Protein AF-A0A3C0WE25-F1 (afdb_monomer_lite)

Sequence (110 aa):
ERELCAYLRPTIVHCESPDNAIALKEYMFPFSTVVKCPQDQMLSKIGPTLVCSGITKDESIIQQLSDATHIDRLNIGAMPTTKLNWLQPHEGSIIDFLFRSRAYQVADQA

Radius of gyration: 19.52 Å; chains: 1; bounding box: 47×45×63 Å

Secondary 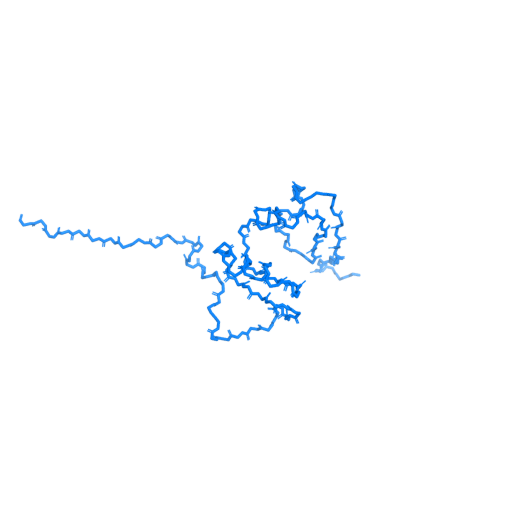structure (DSSP, 8-state):
--TT------EEEEES-TTSHHHHS--SSSEEEEE---HHHHHHHH-SEEEEEE----HHHHHHHHT-TTEEEEEESS--TT---TTSPPS--HHHHH------------

pLDDT: mean 86.95, std 10.92, range [52.06, 97.0]

Foldseek 3Di:
DDPPDDDDDQDEAEDAALPPPQNQDDDPDNYHYDYDDDLVCVLVSNFQAAEDEAADPDPVSVVVQVPNPSYQYYHYHDDPPPDDDPPRPHPDDVCVVPHDDDDDDDDPDD

Structure (mmCIF, N/CA/C/O backbone):
data_AF-A0A3C0WE25-F1
#
_entry.id   AF-A0A3C0WE25-F1
#
loop_
_atom_site.group_PDB
_atom_site.id
_atom_site.type_symbol
_atom_site.label_atom_id
_atom_site.label_alt_id
_atom_site.label_comp_id
_atom_site.label_asym_id
_atom_site.label_entity_id
_atom_site.label_seq_id
_atom_site.pdbx_PDB_ins_code
_atom_site.Cartn_x
_atom_site.Cartn_y
_atom_site.Cartn_z
_atom_site.occupancy
_atom_site.B_iso_or_equiv
_atom_site.auth_seq_id
_atom_site.auth_comp_id
_atom_site.auth_asym_id
_atom_site.auth_atom_id
_atom_site.pdbx_PDB_model_num
ATOM 1 N N . GLU A 1 1 ? 26.155 3.387 -21.097 1.00 75.12 1 GLU A N 1
ATOM 2 C CA . GLU A 1 1 ? 25.878 2.607 -19.870 1.00 75.12 1 GLU A CA 1
ATOM 3 C C . GLU A 1 1 ? 27.206 2.145 -19.279 1.00 75.12 1 GLU A C 1
ATOM 5 O O . GLU A 1 1 ? 28.160 2.019 -20.041 1.00 75.12 1 GLU A O 1
ATOM 10 N N . ARG A 1 2 ? 27.318 2.000 -17.952 1.00 87.31 2 ARG A N 1
ATOM 11 C CA . ARG A 1 2 ? 28.527 1.482 -17.282 1.00 87.31 2 ARG A CA 1
ATOM 12 C C . ARG A 1 2 ? 28.433 -0.036 -17.108 1.00 87.31 2 ARG A C 1
ATOM 14 O O . ARG A 1 2 ? 27.356 -0.541 -16.822 1.00 87.31 2 ARG A O 1
ATOM 21 N N . GLU A 1 3 ? 29.568 -0.722 -17.212 1.00 87.19 3 GLU A N 1
ATOM 22 C CA . GLU A 1 3 ? 29.682 -2.192 -17.255 1.00 87.19 3 GLU A CA 1
ATOM 23 C C . GLU A 1 3 ? 29.108 -2.926 -16.026 1.00 87.19 3 GLU A C 1
ATOM 25 O O . GLU A 1 3 ? 28.560 -4.012 -16.163 1.00 87.19 3 GLU A O 1
ATOM 30 N N . LEU A 1 4 ? 29.160 -2.317 -14.835 1.00 90.75 4 LEU A N 1
ATOM 31 C CA . LEU A 1 4 ? 28.669 -2.906 -13.576 1.00 90.75 4 LEU A CA 1
ATOM 32 C C . LEU A 1 4 ? 27.397 -2.228 -13.039 1.00 90.75 4 LEU A C 1
ATOM 34 O O . LEU A 1 4 ? 27.106 -2.294 -11.845 1.00 90.75 4 LEU A O 1
ATOM 38 N N . CYS A 1 5 ? 26.651 -1.522 -13.891 1.00 91.88 5 CYS A N 1
ATOM 39 C CA . CYS A 1 5 ? 25.426 -0.838 -13.488 1.00 91.88 5 CYS A CA 1
ATOM 40 C C . CYS A 1 5 ? 24.214 -1.406 -14.227 1.00 91.88 5 CYS A C 1
ATOM 42 O O . CYS A 1 5 ? 24.205 -1.480 -15.453 1.00 91.88 5 CYS A O 1
ATOM 44 N N . ALA A 1 6 ? 23.158 -1.723 -13.478 1.00 87.94 6 ALA A N 1
ATOM 45 C CA . ALA A 1 6 ? 21.835 -1.954 -14.039 1.00 87.94 6 ALA A CA 1
ATOM 46 C C . ALA A 1 6 ? 21.088 -0.617 -14.131 1.00 87.94 6 ALA A C 1
ATOM 48 O O . ALA A 1 6 ? 20.993 0.118 -13.147 1.00 87.94 6 ALA A O 1
ATOM 49 N N . TYR A 1 7 ? 20.558 -0.301 -15.311 1.00 90.31 7 TYR A N 1
ATOM 50 C CA . TYR A 1 7 ? 19.757 0.898 -15.542 1.00 90.31 7 TYR A CA 1
ATOM 51 C C . TYR A 1 7 ? 18.305 0.492 -15.756 1.00 90.31 7 TYR A C 1
ATOM 53 O O . TYR A 1 7 ? 18.005 -0.336 -16.612 1.00 90.31 7 TYR A O 1
ATOM 61 N N . LEU A 1 8 ? 17.400 1.092 -14.988 1.00 91.50 8 LEU A N 1
ATOM 62 C CA . LEU A 1 8 ? 15.963 0.879 -15.119 1.00 91.50 8 LEU A CA 1
ATOM 63 C C . LEU A 1 8 ? 15.290 2.211 -15.417 1.00 91.50 8 LEU A C 1
ATOM 65 O O . LEU A 1 8 ? 15.626 3.241 -14.831 1.00 91.50 8 LEU A O 1
ATOM 69 N N . ARG A 1 9 ? 14.335 2.191 -16.347 1.00 93.19 9 ARG A N 1
ATOM 70 C CA . ARG A 1 9 ? 13.511 3.360 -16.647 1.00 93.19 9 ARG A CA 1
ATOM 71 C C . ARG A 1 9 ? 12.324 3.395 -15.686 1.00 93.19 9 ARG A C 1
ATOM 73 O O . ARG A 1 9 ? 11.619 2.386 -15.594 1.00 93.19 9 ARG A O 1
ATOM 80 N N . PRO A 1 10 ? 12.065 4.533 -15.016 1.00 96.12 10 PRO A N 1
ATOM 81 C CA . PRO A 1 10 ? 10.825 4.720 -14.281 1.00 96.12 10 PRO A CA 1
ATOM 82 C C . PRO A 1 10 ? 9.627 4.437 -15.180 1.00 96.12 10 PRO A C 1
ATOM 84 O O . PRO A 1 10 ? 9.549 4.961 -16.291 1.00 96.12 10 PRO A O 1
ATOM 87 N N . THR A 1 11 ? 8.727 3.580 -14.713 1.00 96.00 11 THR A N 1
ATOM 88 C CA . THR A 1 11 ? 7.594 3.112 -15.513 1.00 96.00 11 THR A CA 1
ATOM 89 C C . THR A 1 11 ? 6.291 3.410 -14.785 1.00 96.00 11 THR A C 1
ATOM 91 O O . THR A 1 11 ? 6.118 3.024 -13.631 1.00 96.00 11 THR A O 1
ATOM 94 N N . ILE A 1 12 ? 5.374 4.090 -15.473 1.00 96.94 12 ILE A N 1
ATOM 95 C CA . ILE A 1 12 ? 4.006 4.330 -15.011 1.00 96.94 12 ILE A CA 1
ATOM 96 C C . ILE A 1 12 ? 3.077 3.548 -15.935 1.00 96.94 12 ILE A C 1
ATOM 98 O O . ILE A 1 12 ? 3.068 3.793 -17.142 1.00 96.94 12 ILE A O 1
ATOM 102 N N . VAL A 1 13 ? 2.313 2.605 -15.387 1.00 96.31 13 VAL A N 1
ATOM 103 C CA . VAL A 1 13 ? 1.409 1.745 -16.165 1.00 96.31 13 VAL A CA 1
ATOM 104 C C . VAL A 1 13 ? -0.038 2.084 -15.852 1.00 96.31 13 VAL A C 1
ATOM 106 O O . VAL A 1 13 ? -0.478 1.963 -14.712 1.00 96.31 13 VAL A O 1
ATOM 109 N N . HIS A 1 14 ? -0.802 2.467 -16.871 1.00 97.00 14 HIS A N 1
ATOM 110 C CA . HIS A 1 14 ? -2.247 2.590 -16.736 1.00 97.00 14 HIS A CA 1
ATOM 111 C C . HIS A 1 14 ? -2.904 1.206 -16.811 1.00 97.00 14 HIS A C 1
ATOM 113 O O . HIS A 1 14 ? -2.663 0.455 -17.755 1.00 97.00 14 HIS A O 1
ATOM 119 N N . CYS A 1 15 ? -3.730 0.876 -15.823 1.00 94.88 15 CYS A N 1
ATOM 120 C CA . CYS A 1 15 ? -4.452 -0.387 -15.729 1.00 94.88 15 CYS A CA 1
ATOM 121 C C . CYS A 1 15 ? -5.951 -0.140 -15.894 1.00 94.88 15 CYS A C 1
ATOM 123 O O . CYS A 1 15 ? -6.497 0.810 -15.337 1.00 94.88 15 CYS A O 1
ATOM 125 N N . GLU A 1 16 ? -6.626 -1.021 -16.628 1.00 93.62 16 GLU A N 1
ATOM 126 C CA . GLU A 1 16 ? -8.076 -0.923 -16.835 1.00 93.62 16 GLU A CA 1
ATOM 127 C C . GLU A 1 16 ? -8.880 -1.289 -15.579 1.00 93.62 16 GLU A C 1
ATOM 129 O O . GLU A 1 16 ? -9.979 -0.775 -15.390 1.00 93.62 16 GLU A O 1
ATOM 134 N N . SER A 1 17 ? -8.331 -2.150 -14.713 1.00 94.69 17 SER A N 1
ATOM 135 C CA . SER A 1 17 ? -8.997 -2.645 -13.504 1.00 94.69 17 SER A CA 1
ATOM 136 C C . SER A 1 17 ? -8.025 -2.778 -12.325 1.00 94.69 17 SER A C 1
ATOM 138 O O . SER A 1 17 ? -6.866 -3.156 -12.541 1.00 94.69 17 SER A O 1
ATOM 140 N N . PRO A 1 18 ? -8.470 -2.496 -11.077 1.00 94.12 18 PRO A N 1
ATOM 141 C CA . PRO A 1 18 ? -7.664 -2.696 -9.866 1.00 94.12 18 PRO A CA 1
ATOM 142 C C . PRO A 1 18 ? -7.368 -4.175 -9.591 1.00 94.12 18 PRO A C 1
ATOM 144 O O . PRO A 1 18 ? -6.449 -4.480 -8.844 1.00 94.12 18 PRO A O 1
ATOM 147 N N . ASP A 1 19 ? -8.107 -5.088 -10.227 1.00 94.06 19 ASP A N 1
ATOM 148 C CA . ASP A 1 19 ? -7.918 -6.534 -10.082 1.00 94.06 19 ASP A CA 1
ATOM 149 C C . ASP A 1 19 ? -6.785 -7.084 -10.964 1.00 94.06 19 ASP A C 1
ATOM 151 O O . ASP A 1 19 ? -6.433 -8.263 -10.879 1.00 94.06 19 ASP A O 1
ATOM 155 N N . ASN A 1 20 ? -6.194 -6.251 -11.827 1.00 94.94 20 ASN A N 1
ATOM 156 C CA . ASN A 1 20 ? -5.062 -6.670 -12.640 1.00 94.94 20 ASN A CA 1
ATOM 157 C C . ASN A 1 20 ? -3.865 -6.980 -11.732 1.00 94.94 20 ASN A C 1
ATOM 159 O O . ASN A 1 20 ? -3.438 -6.139 -10.946 1.00 94.94 20 ASN A O 1
ATOM 163 N N . ALA A 1 21 ? -3.247 -8.151 -11.913 1.00 92.94 21 ALA A N 1
ATOM 164 C CA . ALA A 1 21 ? -2.134 -8.613 -11.074 1.00 92.94 21 ALA A CA 1
ATOM 165 C C . ALA A 1 21 ? -0.963 -7.614 -10.974 1.00 92.94 21 ALA A C 1
ATOM 167 O O . ALA A 1 21 ? -0.268 -7.572 -9.963 1.00 92.94 21 ALA A O 1
ATOM 168 N N . ILE A 1 22 ? -0.761 -6.797 -12.011 1.00 94.00 22 ILE A N 1
ATOM 169 C CA . ILE A 1 22 ? 0.274 -5.759 -12.041 1.00 94.00 22 ILE A CA 1
ATOM 170 C C . ILE A 1 22 ? 0.009 -4.599 -11.062 1.00 94.00 22 ILE A C 1
ATOM 172 O O . ILE A 1 22 ? 0.961 -3.962 -10.630 1.00 94.00 22 ILE A O 1
ATOM 176 N N . ALA A 1 23 ? -1.249 -4.334 -10.692 1.00 93.06 23 ALA A N 1
ATOM 177 C CA . ALA A 1 23 ? -1.628 -3.289 -9.734 1.00 93.06 23 ALA A CA 1
ATOM 178 C C . ALA A 1 23 ? -1.572 -3.763 -8.271 1.00 93.06 23 ALA A C 1
ATOM 180 O O . ALA A 1 23 ? -1.539 -2.942 -7.361 1.00 93.06 23 ALA A O 1
ATOM 181 N N . LEU A 1 24 ? -1.549 -5.081 -8.047 1.00 91.62 24 LEU A N 1
ATOM 182 C CA . LEU A 1 24 ? -1.620 -5.699 -6.717 1.00 91.62 24 LEU A CA 1
ATOM 183 C C . LEU A 1 24 ? -0.258 -6.155 -6.178 1.00 91.62 24 LEU A C 1
ATOM 185 O O . LEU A 1 24 ? -0.166 -6.626 -5.046 1.00 91.62 24 LEU A O 1
ATOM 189 N N . LYS A 1 25 ? 0.798 -6.085 -6.994 1.00 90.81 25 LYS A N 1
ATOM 190 C CA . LYS A 1 25 ? 2.115 -6.631 -6.660 1.00 90.81 25 LYS A CA 1
ATOM 191 C C . LYS A 1 25 ? 3.124 -5.524 -6.376 1.00 90.81 25 LYS A C 1
ATOM 193 O O . LYS A 1 25 ? 3.215 -4.551 -7.117 1.00 90.81 25 LYS A O 1
ATOM 198 N N . GLU A 1 26 ? 3.936 -5.725 -5.344 1.00 90.69 26 GLU A N 1
ATOM 199 C CA . GLU A 1 26 ? 5.101 -4.885 -5.079 1.00 90.69 26 GLU A CA 1
ATOM 200 C C . GLU A 1 26 ? 6.235 -5.219 -6.061 1.00 90.69 26 GLU A C 1
ATOM 202 O O . GLU A 1 26 ? 6.657 -6.373 -6.200 1.00 90.69 26 GLU A O 1
ATOM 207 N N . TYR A 1 27 ? 6.733 -4.194 -6.753 1.00 92.44 27 TYR A N 1
ATOM 208 C CA . TYR A 1 27 ? 7.867 -4.298 -7.664 1.00 92.44 27 TYR A CA 1
ATOM 209 C C . TYR A 1 27 ? 9.035 -3.480 -7.120 1.00 92.44 27 TYR A C 1
ATOM 211 O O . TYR A 1 27 ? 8.937 -2.267 -6.963 1.00 92.44 27 TYR A O 1
ATOM 219 N N . MET A 1 28 ? 10.168 -4.142 -6.889 1.00 91.19 28 MET A N 1
ATOM 220 C CA . MET A 1 28 ? 11.368 -3.548 -6.282 1.00 91.19 28 MET A CA 1
ATOM 221 C C . MET A 1 28 ? 12.201 -2.723 -7.281 1.00 91.19 28 MET A C 1
ATOM 223 O O . MET A 1 28 ? 13.416 -2.880 -7.384 1.00 91.19 28 MET A O 1
ATOM 227 N N . PHE A 1 29 ? 11.546 -1.864 -8.062 1.00 93.69 29 PHE A N 1
ATOM 228 C CA . PHE A 1 29 ? 12.181 -0.891 -8.951 1.00 93.69 29 PHE A CA 1
ATOM 229 C C . PHE A 1 29 ? 11.272 0.337 -9.139 1.00 93.69 29 PHE A C 1
ATOM 231 O O . PHE A 1 29 ? 10.121 0.294 -8.716 1.00 93.69 29 PHE A O 1
ATOM 238 N N . PRO A 1 30 ? 11.743 1.438 -9.761 1.00 94.31 30 PRO A N 1
ATOM 239 C CA . PRO A 1 30 ? 10.930 2.635 -9.990 1.00 94.31 30 PRO A CA 1
ATOM 240 C C . PRO A 1 30 ? 9.701 2.359 -10.877 1.00 94.31 30 PRO A C 1
ATOM 242 O O . PRO A 1 30 ? 9.750 2.459 -12.104 1.00 94.31 30 PRO A O 1
ATOM 245 N N . PHE A 1 31 ? 8.593 2.001 -10.239 1.00 95.62 31 PHE A N 1
ATOM 246 C CA . PHE A 1 31 ? 7.391 1.496 -10.880 1.00 95.62 31 PHE A CA 1
ATOM 247 C C . PHE A 1 31 ? 6.145 2.001 -10.154 1.00 95.62 31 PHE A C 1
ATOM 249 O O . PHE A 1 31 ? 6.124 2.089 -8.928 1.00 95.62 31 PHE A O 1
ATOM 256 N N . SER A 1 32 ? 5.098 2.325 -10.906 1.00 95.56 32 SER A N 1
ATOM 257 C CA . SER A 1 32 ? 3.792 2.664 -10.347 1.00 95.56 32 SER A CA 1
ATOM 258 C C . SER A 1 32 ? 2.679 2.292 -11.320 1.00 95.56 32 SER A C 1
ATOM 260 O O . SER A 1 32 ? 2.838 2.404 -12.539 1.00 95.56 32 SER A O 1
ATOM 262 N N . THR A 1 33 ? 1.534 1.880 -10.784 1.00 96.56 33 THR A N 1
ATOM 263 C CA . THR A 1 33 ? 0.308 1.685 -11.558 1.00 96.56 33 THR A CA 1
ATOM 264 C C . THR A 1 33 ? -0.686 2.803 -11.301 1.00 96.56 33 THR A C 1
ATOM 266 O O . THR A 1 33 ? -0.886 3.221 -10.164 1.00 96.56 33 THR A O 1
ATOM 269 N N . VAL A 1 34 ? -1.370 3.235 -12.356 1.00 97.00 34 VAL A N 1
ATOM 270 C CA . VAL A 1 34 ? -2.511 4.148 -12.284 1.00 97.00 34 VAL A CA 1
ATOM 271 C C . VAL A 1 34 ? -3.745 3.370 -12.692 1.00 97.00 34 VAL A C 1
ATOM 273 O O . VAL A 1 34 ? -3.786 2.804 -13.781 1.00 97.00 34 VAL A O 1
ATOM 276 N N . VAL A 1 35 ? -4.748 3.334 -11.827 1.00 96.25 35 VAL A N 1
ATOM 277 C CA . VAL A 1 35 ? -5.952 2.543 -12.056 1.00 96.25 35 VAL A CA 1
ATOM 278 C C . VAL A 1 35 ? -7.182 3.297 -11.591 1.00 96.25 35 VAL A C 1
ATOM 280 O O . VAL A 1 35 ? -7.154 3.996 -10.578 1.00 96.25 35 VAL A O 1
ATOM 283 N N . LYS A 1 36 ? -8.274 3.163 -12.342 1.00 96.06 36 LYS A N 1
ATOM 284 C CA . LYS A 1 36 ? -9.570 3.700 -11.938 1.00 96.06 36 LYS A CA 1
ATOM 285 C C . LYS A 1 36 ? -10.291 2.666 -11.080 1.00 96.06 36 LYS A C 1
ATOM 287 O O . LYS A 1 36 ? -10.485 1.533 -11.505 1.00 96.06 36 LYS A O 1
ATOM 292 N N . CYS A 1 37 ? -10.732 3.074 -9.897 1.00 95.25 37 CYS A N 1
ATOM 293 C CA . CYS A 1 37 ? -11.547 2.254 -9.008 1.00 95.25 37 CYS A CA 1
ATOM 294 C C . CYS A 1 37 ? -12.776 3.063 -8.562 1.00 95.25 37 CYS A C 1
ATOM 296 O O . CYS A 1 37 ? -12.625 4.252 -8.262 1.00 95.25 37 CYS A O 1
ATOM 298 N N . PRO A 1 38 ? -13.985 2.473 -8.541 1.00 95.12 38 PRO A N 1
ATOM 299 C CA . PRO A 1 38 ? -15.127 3.066 -7.855 1.00 95.12 38 PRO A CA 1
ATOM 300 C C . PRO A 1 38 ? -14.787 3.353 -6.389 1.00 95.12 38 PRO A C 1
ATOM 302 O O . PRO A 1 38 ? -14.187 2.528 -5.703 1.00 95.12 38 PRO A O 1
ATOM 305 N N . GLN A 1 39 ? -15.140 4.542 -5.914 1.00 92.38 39 GLN A N 1
ATOM 306 C CA . GLN A 1 39 ? -14.713 5.034 -4.604 1.00 92.38 39 GLN A CA 1
ATOM 307 C C . GLN A 1 39 ? -15.225 4.173 -3.441 1.00 92.38 39 GLN A C 1
ATOM 309 O O . GLN A 1 39 ? -14.490 3.927 -2.491 1.00 92.38 39 GLN A O 1
ATOM 314 N N . ASP A 1 40 ? -16.452 3.672 -3.554 1.00 94.00 40 ASP A N 1
ATOM 315 C CA . ASP A 1 40 ? -17.102 2.762 -2.606 1.00 94.00 40 ASP A CA 1
ATOM 316 C C . ASP A 1 40 ? -16.433 1.377 -2.527 1.00 94.00 40 ASP A C 1
ATOM 318 O O . ASP A 1 40 ? -16.611 0.652 -1.551 1.00 94.00 40 ASP A O 1
ATOM 322 N N . GLN A 1 41 ? -15.633 1.014 -3.531 1.00 95.12 41 GLN A N 1
ATOM 323 C CA . GLN A 1 41 ? -14.881 -0.242 -3.587 1.00 95.12 41 GLN A CA 1
ATOM 324 C C . GLN A 1 41 ? -13.390 -0.053 -3.297 1.00 95.12 41 GLN A C 1
ATOM 326 O O . GLN A 1 41 ? -12.682 -1.027 -3.057 1.00 95.12 41 GLN A O 1
ATOM 331 N N . MET A 1 42 ? -12.891 1.183 -3.308 1.00 94.88 42 MET A N 1
ATOM 332 C CA . MET A 1 42 ? -11.459 1.469 -3.253 1.00 94.88 42 MET A CA 1
ATOM 333 C C . MET A 1 42 ? -10.804 0.903 -1.989 1.00 94.88 42 MET A C 1
ATOM 335 O O . MET A 1 42 ? -9.828 0.170 -2.107 1.00 94.88 42 MET A O 1
ATOM 339 N N . LEU A 1 43 ? -11.381 1.131 -0.803 1.00 94.56 43 LEU A N 1
ATOM 340 C CA . LEU A 1 43 ? -10.803 0.660 0.465 1.00 94.56 43 LEU A CA 1
ATOM 341 C C . LEU A 1 43 ? -10.702 -0.866 0.568 1.00 94.56 43 LEU A C 1
ATOM 343 O O . LEU A 1 43 ? -9.757 -1.371 1.172 1.00 94.56 43 LEU A O 1
ATOM 347 N N . SER A 1 44 ? -11.651 -1.599 -0.022 1.00 93.62 44 SER A N 1
ATOM 348 C CA . SER A 1 44 ? -11.607 -3.064 -0.036 1.00 93.62 44 SER A CA 1
ATOM 349 C C . SER A 1 44 ? -10.636 -3.595 -1.090 1.00 93.62 44 SER A C 1
ATOM 351 O O . SER A 1 44 ? -9.970 -4.599 -0.853 1.00 93.62 44 SER A O 1
ATOM 353 N N . LYS A 1 45 ? -10.518 -2.909 -2.234 1.00 94.06 45 LYS A N 1
ATOM 354 C CA . LYS A 1 45 ? -9.648 -3.301 -3.351 1.00 94.06 45 LYS A CA 1
ATOM 355 C C . LYS A 1 45 ? -8.168 -3.007 -3.113 1.00 94.06 45 LYS A C 1
ATOM 357 O O . LYS A 1 45 ? -7.347 -3.798 -3.560 1.00 94.06 45 LYS A O 1
ATOM 362 N N . ILE A 1 46 ? -7.817 -1.917 -2.420 1.00 93.31 46 ILE A N 1
ATOM 363 C CA . ILE A 1 46 ? -6.406 -1.606 -2.116 1.00 93.31 46 ILE A CA 1
ATOM 364 C C . ILE A 1 46 ? -5.768 -2.650 -1.191 1.00 93.31 46 ILE A C 1
ATOM 366 O O . ILE A 1 46 ? -4.561 -2.858 -1.253 1.00 93.31 46 ILE A O 1
ATOM 370 N N . GLY A 1 47 ? -6.575 -3.328 -0.365 1.00 91.56 47 GLY A N 1
ATOM 371 C CA . GLY A 1 47 ? -6.084 -4.307 0.600 1.00 91.56 47 GLY A CA 1
ATOM 372 C C . GLY A 1 47 ? -5.119 -3.702 1.632 1.00 91.56 47 GLY A C 1
ATOM 373 O O . GLY A 1 47 ? -5.059 -2.477 1.783 1.00 91.56 47 GLY A O 1
ATOM 374 N N . PRO A 1 48 ? -4.376 -4.550 2.369 1.00 91.50 48 PRO A N 1
ATOM 375 C CA . PRO A 1 48 ? -3.395 -4.106 3.357 1.00 91.50 48 PRO A CA 1
ATOM 376 C C . PRO A 1 48 ? -2.422 -3.091 2.760 1.00 91.50 48 PRO A C 1
ATOM 378 O O . PRO A 1 48 ? -1.807 -3.349 1.726 1.00 91.50 48 PRO A O 1
ATOM 381 N N . THR A 1 49 ? -2.299 -1.933 3.402 1.00 91.00 49 THR A N 1
ATOM 382 C CA . THR A 1 49 ? -1.551 -0.800 2.862 1.00 91.00 49 THR A CA 1
ATOM 383 C C . THR A 1 49 ? -0.581 -0.272 3.904 1.00 91.00 49 THR A C 1
ATOM 385 O O . THR A 1 49 ? -0.979 0.179 4.973 1.00 91.00 49 THR A O 1
ATOM 388 N N . LEU A 1 50 ? 0.696 -0.268 3.538 1.00 88.06 50 LEU A N 1
ATOM 389 C CA . LEU A 1 50 ? 1.769 0.239 4.380 1.00 88.06 50 LEU A CA 1
ATOM 390 C C . LEU A 1 50 ? 1.648 1.768 4.580 1.00 88.06 50 LEU A C 1
ATOM 392 O O . LEU A 1 50 ? 1.512 2.259 5.696 1.00 88.06 50 LEU A O 1
ATOM 396 N N . VAL A 1 51 ? 1.595 2.522 3.475 1.00 88.50 51 VAL A N 1
ATOM 397 C CA . VAL A 1 51 ? 1.384 3.980 3.476 1.00 88.50 51 VAL A CA 1
ATOM 398 C C . VAL A 1 51 ? 0.276 4.341 2.502 1.00 88.50 51 VAL A C 1
ATOM 400 O O . VAL A 1 51 ? 0.358 4.011 1.319 1.00 88.50 51 VAL A O 1
ATOM 403 N N . CYS A 1 52 ? -0.716 5.099 2.962 1.00 92.19 52 CYS A N 1
ATOM 404 C CA . CYS A 1 52 ? -1.740 5.694 2.113 1.00 92.19 52 CYS A CA 1
ATOM 405 C C . CYS A 1 52 ? -1.651 7.224 2.142 1.00 92.19 52 CYS A C 1
ATOM 407 O O . CYS A 1 52 ? -1.523 7.833 3.205 1.00 92.19 52 CYS A O 1
ATOM 409 N N . SER A 1 53 ? -1.776 7.852 0.971 1.00 93.81 53 SER A N 1
ATOM 410 C CA . SER A 1 53 ? -1.986 9.297 0.846 1.00 93.81 53 SER A CA 1
ATOM 411 C C . SER A 1 53 ? -3.340 9.564 0.194 1.00 93.81 53 SER A C 1
ATOM 413 O O . SER A 1 53 ? -3.497 9.426 -1.019 1.00 93.81 53 SER A O 1
ATOM 415 N N . GLY A 1 54 ? -4.318 9.967 1.003 1.00 94.75 54 GLY A N 1
ATOM 416 C CA . GLY A 1 54 ? -5.643 10.373 0.551 1.00 94.75 54 GLY A CA 1
ATOM 417 C C . GLY A 1 54 ? -5.643 11.829 0.095 1.00 94.75 54 GLY A C 1
ATOM 418 O O . GLY A 1 54 ? -5.583 12.747 0.913 1.00 94.75 54 GLY A O 1
ATOM 419 N N . ILE A 1 55 ? -5.728 12.063 -1.216 1.00 95.38 55 ILE A N 1
ATOM 420 C CA . ILE A 1 55 ? -5.800 13.415 -1.791 1.00 95.38 55 ILE A CA 1
ATOM 421 C C . ILE A 1 55 ? -7.263 13.745 -2.090 1.00 95.38 55 ILE A C 1
ATOM 423 O O . ILE A 1 55 ? -7.758 13.516 -3.190 1.00 95.38 55 ILE A O 1
ATOM 427 N N . THR A 1 56 ? -7.968 14.272 -1.091 1.00 94.75 56 THR A N 1
ATOM 428 C CA . THR A 1 56 ? -9.382 14.649 -1.205 1.00 94.75 56 THR A CA 1
ATOM 429 C C . THR A 1 56 ? -9.741 15.776 -0.233 1.00 94.75 56 THR A C 1
ATOM 431 O O . THR A 1 56 ? -9.005 16.049 0.714 1.00 94.75 56 THR A O 1
ATOM 434 N N . LYS A 1 57 ? -10.866 16.449 -0.492 1.00 95.75 57 LYS A N 1
ATOM 435 C CA . LYS A 1 57 ? -11.520 17.400 0.425 1.00 95.75 57 LYS A CA 1
ATOM 436 C C . LYS A 1 57 ? -12.873 16.889 0.933 1.00 95.75 57 LYS A C 1
ATOM 438 O O . LYS 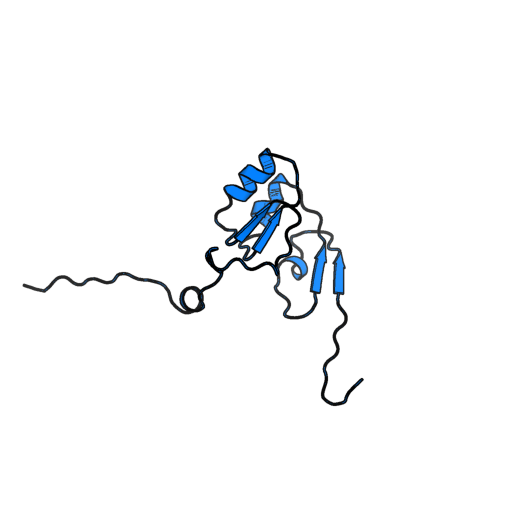A 1 57 ? -13.553 17.604 1.655 1.00 95.75 57 LYS A O 1
ATOM 443 N N . ASP A 1 58 ? -13.283 15.700 0.504 1.00 96.31 58 ASP A N 1
ATOM 444 C CA . ASP A 1 58 ? -14.541 15.086 0.911 1.00 96.31 58 ASP A CA 1
ATOM 445 C C . ASP A 1 58 ? -14.393 14.489 2.316 1.00 96.31 58 ASP A C 1
ATOM 447 O O . ASP A 1 58 ? -13.643 13.532 2.523 1.00 96.31 58 ASP A O 1
ATOM 451 N N . GLU A 1 59 ? -15.109 15.070 3.275 1.00 96.69 59 GLU A N 1
ATOM 452 C CA . GLU A 1 59 ? -15.075 14.674 4.684 1.00 96.69 59 GLU A CA 1
ATOM 453 C C . GLU A 1 59 ? -15.535 13.229 4.895 1.00 96.69 59 GLU A C 1
ATOM 455 O O . GLU A 1 59 ? -14.989 12.529 5.747 1.00 96.69 59 GLU A O 1
ATOM 460 N N . SER A 1 60 ? -16.478 12.744 4.081 1.00 95.94 60 SER A N 1
ATOM 461 C CA . SER A 1 60 ? -16.979 11.374 4.197 1.00 95.94 60 SER A CA 1
ATOM 462 C C . SER A 1 60 ? -15.896 10.348 3.857 1.00 95.94 60 SER A C 1
ATOM 464 O O . SER A 1 60 ? -15.750 9.344 4.551 1.00 95.94 60 SER A O 1
ATOM 466 N N . ILE A 1 61 ? -15.076 10.631 2.840 1.00 94.38 61 ILE A N 1
ATOM 467 C CA . ILE A 1 61 ? -13.948 9.778 2.447 1.00 94.38 61 ILE A CA 1
ATOM 468 C C . ILE A 1 61 ? -12.845 9.844 3.493 1.00 94.38 61 ILE A C 1
ATOM 470 O O . ILE A 1 61 ? -12.247 8.824 3.820 1.00 94.38 61 ILE A O 1
ATOM 474 N N . ILE A 1 62 ? -12.556 11.041 4.006 1.00 96.50 62 ILE A N 1
ATOM 475 C CA . ILE A 1 62 ? -11.533 11.228 5.038 1.00 96.50 62 ILE A CA 1
ATOM 476 C C . ILE A 1 62 ? -11.888 10.402 6.273 1.00 96.50 62 ILE A C 1
ATOM 478 O O . ILE A 1 62 ? -11.011 9.730 6.815 1.00 96.50 62 ILE A O 1
ATOM 482 N N . GLN A 1 63 ? -13.160 10.393 6.674 1.00 96.50 63 GLN A N 1
ATOM 483 C CA . GLN A 1 63 ? -13.616 9.563 7.781 1.00 96.50 63 GLN A CA 1
ATOM 484 C C . GLN A 1 63 ? -13.444 8.071 7.467 1.00 96.50 63 GLN A C 1
ATOM 486 O O . GLN A 1 63 ? -12.819 7.361 8.244 1.00 96.50 63 GLN A O 1
ATOM 491 N N . GLN A 1 64 ? -13.886 7.613 6.290 1.00 95.88 64 GLN A N 1
ATOM 492 C CA . GLN A 1 64 ? -13.728 6.211 5.880 1.00 95.88 64 GLN A CA 1
ATOM 493 C C . GLN A 1 64 ? -12.259 5.756 5.830 1.00 95.88 64 GLN A C 1
ATOM 495 O O . GLN A 1 64 ? -11.948 4.640 6.233 1.00 95.88 64 GLN A O 1
ATOM 500 N N . LEU A 1 65 ? -11.350 6.612 5.351 1.00 95.56 65 LEU A N 1
ATOM 501 C CA . LEU A 1 65 ? -9.908 6.353 5.360 1.00 95.56 65 LEU A CA 1
ATOM 502 C C . LEU A 1 65 ? -9.358 6.290 6.786 1.00 95.56 65 LEU A C 1
ATOM 504 O O . LEU A 1 65 ? -8.502 5.462 7.069 1.00 95.56 65 LEU A O 1
ATOM 508 N N . SER A 1 66 ? -9.844 7.162 7.670 1.00 94.44 66 SER A N 1
ATOM 509 C CA . SER A 1 66 ? -9.413 7.218 9.072 1.00 94.44 66 SER A CA 1
ATOM 510 C C . SER A 1 66 ? -9.883 5.997 9.869 1.00 94.44 66 SER A C 1
ATOM 512 O O . SER A 1 66 ? -9.181 5.554 10.772 1.00 94.44 66 SER A O 1
ATOM 514 N N . ASP A 1 67 ? -11.034 5.430 9.503 1.00 94.75 67 ASP A N 1
ATOM 515 C CA . ASP A 1 67 ? -11.594 4.216 10.107 1.00 94.75 67 ASP A CA 1
ATOM 516 C C . ASP A 1 67 ? -10.965 2.921 9.542 1.00 94.75 67 ASP A C 1
ATOM 518 O O . ASP A 1 67 ? -11.167 1.833 10.088 1.00 94.75 67 ASP A O 1
ATOM 522 N N . ALA A 1 68 ? -10.199 3.007 8.449 1.00 93.75 68 ALA A N 1
ATOM 523 C CA . ALA A 1 68 ? -9.583 1.863 7.781 1.00 93.75 68 ALA A CA 1
ATOM 524 C C . ALA A 1 68 ? -8.339 1.361 8.537 1.00 93.75 68 ALA A C 1
ATOM 526 O O . ALA A 1 68 ? -7.213 1.788 8.290 1.00 93.75 68 ALA A O 1
ATOM 527 N N . THR A 1 69 ? -8.532 0.391 9.431 1.00 91.00 69 THR A N 1
ATOM 528 C CA . THR A 1 69 ? -7.470 -0.154 10.300 1.00 91.00 69 THR A CA 1
ATOM 529 C C . THR A 1 69 ? -6.394 -0.967 9.579 1.00 91.00 69 THR A C 1
ATOM 531 O O . THR A 1 69 ? -5.410 -1.354 10.196 1.00 91.00 69 THR A O 1
ATOM 534 N N . HIS A 1 70 ? -6.594 -1.303 8.304 1.00 91.75 70 HIS A N 1
ATOM 535 C CA . HIS A 1 70 ? -5.625 -2.028 7.472 1.00 91.75 70 HIS A CA 1
ATOM 536 C C . HIS A 1 70 ? -4.655 -1.100 6.724 1.00 91.75 70 HIS A C 1
ATOM 538 O O . HIS A 1 70 ? -3.893 -1.568 5.874 1.00 91.75 70 HIS A O 1
ATOM 544 N N . ILE A 1 71 ? -4.727 0.203 7.005 1.00 92.19 71 ILE A N 1
ATOM 545 C CA . ILE A 1 71 ? -3.775 1.218 6.568 1.00 92.19 71 ILE A CA 1
ATOM 546 C C . ILE A 1 71 ? -2.897 1.569 7.770 1.00 92.19 71 ILE A C 1
ATOM 548 O O . ILE A 1 71 ? -3.384 2.166 8.728 1.00 92.19 71 ILE A O 1
ATOM 552 N N . ASP A 1 72 ? -1.608 1.239 7.711 1.00 87.75 72 ASP A N 1
ATOM 553 C CA . ASP A 1 72 ? -0.711 1.452 8.854 1.00 87.75 72 ASP A CA 1
ATOM 554 C C . ASP A 1 72 ? -0.395 2.943 9.045 1.00 87.75 72 ASP A C 1
ATOM 556 O O . ASP A 1 72 ? -0.493 3.481 10.151 1.00 87.75 72 ASP A O 1
ATOM 560 N N . ARG A 1 73 ? -0.064 3.645 7.952 1.00 87.50 73 ARG A N 1
ATOM 561 C CA . ARG A 1 73 ? 0.161 5.095 7.957 1.00 87.50 73 ARG A CA 1
ATOM 562 C C . ARG A 1 73 ? -0.714 5.808 6.944 1.00 87.50 73 ARG A C 1
ATOM 564 O O . ARG A 1 73 ? -0.549 5.668 5.733 1.00 87.50 73 ARG A O 1
ATOM 571 N N . LEU A 1 74 ? -1.590 6.667 7.451 1.00 90.75 74 LEU A N 1
ATOM 572 C CA . LEU A 1 74 ? -2.473 7.501 6.647 1.00 90.75 74 LEU A CA 1
ATOM 573 C C . LEU A 1 74 ? -1.998 8.959 6.622 1.00 90.75 74 LEU A C 1
ATOM 575 O O . LEU A 1 74 ? -1.792 9.581 7.664 1.00 90.75 74 LEU A O 1
ATOM 579 N N . ASN A 1 75 ? -1.892 9.529 5.424 1.00 91.69 75 ASN A N 1
ATOM 580 C CA . ASN A 1 75 ? -1.719 10.961 5.198 1.00 91.69 75 ASN A CA 1
ATOM 581 C C . ASN A 1 75 ? -2.956 11.515 4.483 1.00 91.69 75 ASN A C 1
ATOM 583 O O . ASN A 1 75 ? -3.342 11.007 3.431 1.00 91.69 75 ASN A O 1
ATOM 587 N N . ILE A 1 76 ? -3.548 12.587 5.010 1.00 94.44 76 ILE A N 1
ATOM 588 C CA . ILE A 1 76 ? -4.634 13.315 4.343 1.00 94.44 76 ILE A CA 1
ATOM 589 C C . ILE A 1 76 ? -4.066 14.607 3.754 1.00 94.44 76 ILE A C 1
ATOM 591 O O . ILE A 1 76 ? -3.555 15.467 4.473 1.00 94.44 76 ILE A O 1
ATOM 595 N N . GLY A 1 77 ? -4.147 14.736 2.430 1.00 91.88 77 GLY A N 1
ATOM 596 C CA . GLY A 1 77 ? -3.576 15.843 1.665 1.00 91.88 77 GLY A CA 1
ATOM 597 C C . GLY A 1 77 ? -2.220 15.531 1.020 1.00 91.88 77 GLY A C 1
ATOM 598 O O . GLY A 1 77 ? -1.679 14.430 1.109 1.00 91.88 77 GLY A O 1
ATOM 599 N N . ALA A 1 78 ? -1.667 16.525 0.320 1.00 88.50 78 ALA A N 1
ATOM 600 C CA . ALA A 1 78 ? -0.435 16.396 -0.462 1.00 88.50 78 ALA A CA 1
ATOM 601 C C . ALA A 1 78 ? 0.823 16.453 0.427 1.00 88.50 78 ALA A C 1
ATOM 603 O O . ALA A 1 78 ? 1.592 17.417 0.396 1.00 88.50 78 ALA A O 1
ATOM 604 N N . MET A 1 79 ? 1.022 15.420 1.244 1.00 85.31 79 MET A N 1
ATOM 605 C CA . MET A 1 79 ? 2.206 15.261 2.087 1.00 85.31 79 MET A CA 1
ATOM 606 C C . MET A 1 79 ? 3.240 14.367 1.386 1.00 85.31 79 MET A C 1
ATOM 608 O O . MET A 1 79 ? 2.897 13.265 0.956 1.00 85.31 79 MET A O 1
ATOM 612 N N . PRO A 1 80 ? 4.512 14.794 1.265 1.00 80.19 80 PRO A N 1
ATOM 613 C CA . PRO A 1 80 ? 5.568 13.926 0.756 1.00 80.19 80 PRO A CA 1
ATOM 614 C C . PRO A 1 80 ? 5.768 12.721 1.679 1.00 80.19 80 PRO A C 1
ATOM 616 O O . PRO A 1 80 ? 6.015 12.899 2.871 1.00 80.19 80 PRO A O 1
ATOM 619 N N . THR A 1 81 ? 5.747 11.508 1.126 1.00 69.69 81 THR A N 1
ATOM 620 C CA . THR A 1 81 ? 5.976 10.261 1.882 1.00 69.69 81 THR A CA 1
ATOM 621 C C . THR A 1 81 ? 7.376 10.189 2.501 1.00 69.69 81 THR A C 1
ATOM 623 O O . THR A 1 81 ? 7.577 9.518 3.509 1.00 69.69 81 THR A O 1
ATOM 626 N N . THR A 1 82 ? 8.334 10.953 1.963 1.00 73.69 82 THR A N 1
ATOM 627 C CA . THR A 1 82 ? 9.699 11.097 2.492 1.00 73.69 82 THR A CA 1
ATOM 628 C C . THR A 1 82 ? 9.800 11.977 3.739 1.00 73.69 82 THR A C 1
ATOM 630 O O . THR A 1 82 ? 10.840 11.973 4.398 1.00 73.69 82 THR A O 1
ATOM 633 N N . LYS A 1 83 ? 8.755 12.738 4.101 1.00 72.62 83 LYS A N 1
ATOM 634 C CA . LYS A 1 83 ? 8.739 13.475 5.370 1.00 72.62 83 LYS A CA 1
ATOM 635 C C . LYS A 1 83 ? 8.473 12.497 6.513 1.00 72.62 83 LYS A C 1
ATOM 637 O O . LYS A 1 83 ? 7.329 12.157 6.817 1.00 72.62 83 LYS A O 1
ATOM 642 N N . LEU A 1 84 ? 9.552 12.042 7.143 1.00 67.12 84 LEU A N 1
ATOM 643 C CA . LEU A 1 84 ? 9.501 11.220 8.345 1.00 67.12 84 LEU A CA 1
ATOM 644 C C . LEU A 1 84 ? 9.353 12.115 9.583 1.00 67.12 84 LEU A C 1
ATOM 646 O O . LEU A 1 84 ? 10.080 13.096 9.733 1.00 67.12 84 LEU A O 1
ATOM 650 N N . ASN A 1 85 ? 8.435 11.767 10.480 1.00 72.44 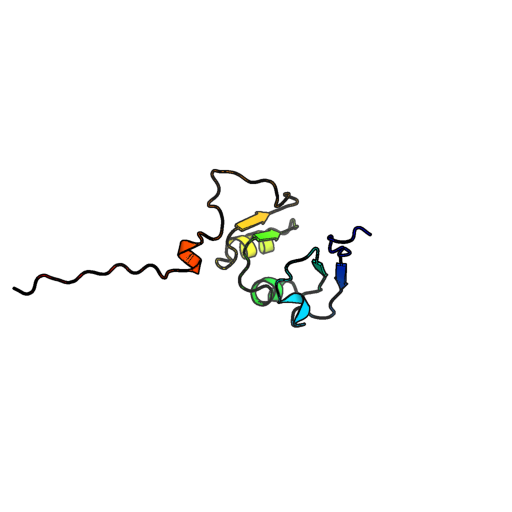85 ASN A N 1
ATOM 651 C CA . ASN A 1 85 ? 8.375 12.339 11.821 1.00 72.44 85 ASN A CA 1
ATOM 652 C C . 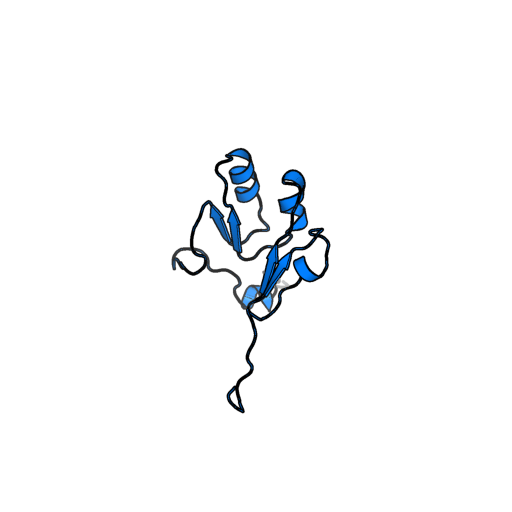ASN A 1 85 ? 8.731 11.235 12.816 1.00 72.44 85 ASN A C 1
ATOM 654 O O . ASN A 1 85 ? 8.028 10.235 12.873 1.00 72.44 85 ASN A O 1
ATOM 658 N N . TRP A 1 86 ? 9.792 11.429 13.597 1.00 70.75 86 TRP A N 1
ATOM 659 C CA . TRP A 1 86 ? 10.280 10.466 14.592 1.00 70.75 86 TRP A CA 1
ATOM 660 C C . TRP A 1 86 ? 9.272 10.122 15.696 1.00 70.75 86 TRP A C 1
ATOM 662 O O . TRP A 1 86 ? 9.421 9.113 16.372 1.00 70.75 86 TRP A O 1
ATOM 672 N N . LEU A 1 87 ? 8.260 10.971 15.901 1.00 75.88 87 LEU A N 1
ATOM 673 C CA . LEU A 1 87 ? 7.185 10.730 16.867 1.00 75.88 87 LEU A CA 1
ATOM 674 C C . LEU A 1 87 ? 6.015 9.940 16.274 1.00 75.88 87 LEU A C 1
ATOM 676 O O . LEU A 1 87 ? 5.120 9.538 17.014 1.00 75.88 87 LEU A O 1
ATOM 680 N N . GLN A 1 88 ? 5.980 9.750 14.953 1.00 69.81 88 GLN A N 1
ATOM 681 C CA . GLN A 1 88 ? 4.995 8.868 14.343 1.00 69.81 88 GLN A CA 1
ATOM 682 C C . GLN A 1 88 ? 5.464 7.425 14.534 1.00 69.81 88 GLN A C 1
ATOM 684 O O . GLN A 1 88 ? 6.640 7.157 14.283 1.00 69.81 88 GLN A O 1
ATOM 689 N N . PRO A 1 89 ? 4.582 6.500 14.957 1.00 66.56 89 PRO A N 1
ATOM 690 C CA . PRO A 1 89 ? 4.920 5.086 14.946 1.00 66.56 89 PRO A CA 1
ATOM 691 C C . PRO A 1 89 ? 5.368 4.724 13.528 1.00 66.56 89 PRO A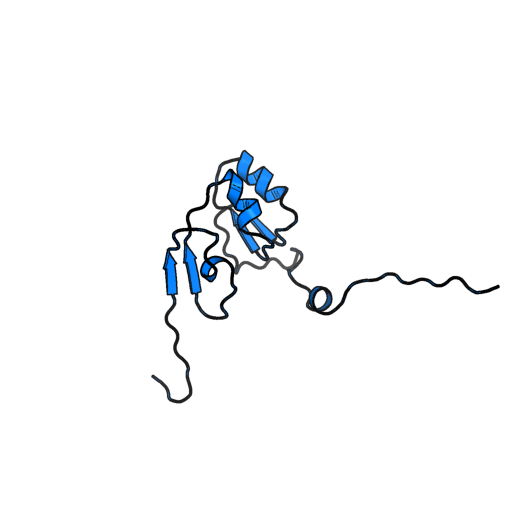 C 1
ATOM 693 O O . PRO A 1 89 ? 4.631 4.917 12.561 1.00 66.56 89 PRO A O 1
ATOM 696 N N . HIS A 1 90 ? 6.631 4.325 13.401 1.00 63.03 90 HIS A N 1
ATOM 697 C CA . HIS A 1 90 ? 7.207 3.948 12.120 1.00 63.03 90 HIS A CA 1
ATOM 698 C C . HIS A 1 90 ? 6.688 2.565 11.739 1.00 63.03 90 HIS A C 1
ATOM 700 O O . HIS A 1 90 ? 6.578 1.685 12.593 1.00 63.03 90 HIS A O 1
ATOM 706 N N . GLU A 1 91 ? 6.351 2.390 10.467 1.00 63.22 91 GLU A N 1
ATOM 707 C CA . GLU A 1 91 ? 5.796 1.137 9.972 1.00 63.22 91 GLU A CA 1
ATOM 708 C C . GLU A 1 91 ? 6.789 -0.025 10.084 1.00 63.22 91 GLU A C 1
ATOM 710 O O . GLU A 1 91 ? 8.004 0.158 9.970 1.00 63.22 91 GLU A O 1
ATOM 715 N N . GLY A 1 92 ? 6.235 -1.231 10.234 1.00 59.66 92 GLY A N 1
ATOM 716 C CA . GLY A 1 92 ? 6.928 -2.480 9.938 1.00 59.66 92 GLY A CA 1
ATOM 717 C C . GLY A 1 92 ? 8.181 -2.720 10.772 1.00 59.66 92 GLY A C 1
ATOM 718 O O . GLY A 1 92 ? 9.281 -2.820 10.225 1.00 59.66 92 GLY A O 1
ATOM 719 N N . SER A 1 93 ? 8.027 -2.897 12.091 1.00 64.19 93 SER A N 1
ATOM 720 C CA . SER A 1 93 ? 9.084 -3.556 12.858 1.00 64.19 93 SER A CA 1
ATOM 721 C C . SER A 1 93 ? 9.377 -4.894 12.189 1.00 64.19 93 SER A C 1
ATOM 723 O O . SER A 1 93 ? 8.484 -5.728 12.034 1.00 64.19 93 SER A O 1
ATOM 725 N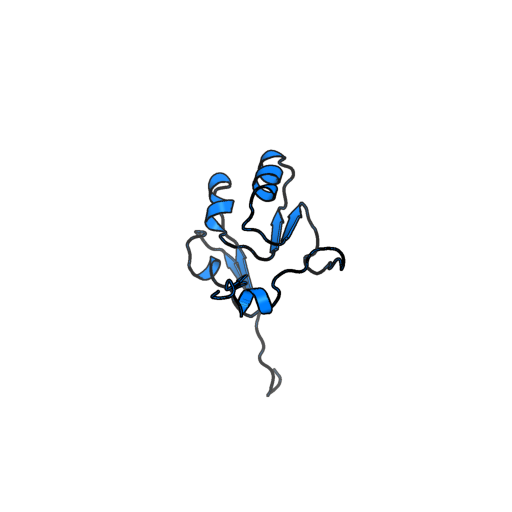 N . ILE A 1 94 ? 10.633 -5.131 11.803 1.00 66.62 94 ILE A N 1
ATOM 726 C CA . ILE A 1 94 ? 11.032 -6.420 11.224 1.00 66.62 94 ILE A CA 1
ATOM 727 C C . ILE A 1 94 ? 10.656 -7.583 12.155 1.00 66.62 94 ILE A C 1
ATOM 729 O O . ILE A 1 94 ? 10.416 -8.695 11.697 1.00 66.62 94 ILE A O 1
ATOM 733 N N . ILE A 1 95 ? 10.552 -7.316 13.460 1.00 71.06 95 ILE A N 1
ATOM 734 C CA . ILE A 1 95 ? 10.078 -8.277 14.450 1.00 71.06 95 ILE A CA 1
ATOM 735 C C . ILE A 1 95 ? 8.619 -8.663 14.210 1.00 71.06 95 ILE A C 1
ATOM 737 O O . ILE A 1 95 ? 8.332 -9.850 14.261 1.00 71.06 95 ILE A O 1
ATOM 741 N N . ASP A 1 96 ? 7.732 -7.720 13.889 1.00 68.44 96 ASP A N 1
ATOM 742 C CA . ASP A 1 96 ? 6.319 -8.014 13.605 1.00 68.44 96 ASP A CA 1
ATOM 743 C C . ASP A 1 96 ? 6.154 -8.821 12.307 1.00 68.44 96 ASP A C 1
ATOM 745 O O . ASP A 1 96 ? 5.193 -9.575 12.153 1.00 68.44 96 ASP A O 1
ATOM 749 N N . PHE A 1 97 ? 7.118 -8.706 11.385 1.00 64.38 97 PHE A N 1
ATOM 750 C CA . PHE A 1 97 ? 7.156 -9.497 10.155 1.00 64.38 97 PHE A CA 1
ATOM 751 C C . PHE A 1 97 ? 7.733 -10.905 10.370 1.00 64.38 97 PHE A C 1
ATOM 753 O O . PHE A 1 97 ? 7.245 -11.882 9.802 1.00 64.38 97 PHE A O 1
ATOM 760 N N . LEU A 1 98 ? 8.793 -11.022 11.175 1.00 73.12 98 LEU A N 1
ATOM 761 C CA . LEU A 1 98 ? 9.526 -12.276 11.383 1.00 73.12 98 LEU A CA 1
ATOM 762 C C . LEU A 1 98 ? 8.963 -13.133 12.522 1.00 73.12 98 LEU A C 1
ATOM 764 O O . LEU A 1 98 ? 9.150 -14.350 12.525 1.00 73.12 98 LEU A O 1
ATOM 768 N N . PHE A 1 99 ? 8.297 -12.522 13.498 1.00 73.81 99 PHE A N 1
ATOM 769 C CA . PHE A 1 99 ? 7.869 -13.176 14.725 1.00 73.81 99 PHE A CA 1
ATOM 770 C C . PHE A 1 99 ? 6.418 -12.840 15.050 1.00 73.81 99 PHE A C 1
ATOM 772 O O . PHE A 1 99 ? 5.944 -11.723 14.881 1.00 73.81 99 PHE A O 1
ATOM 779 N N . ARG A 1 100 ? 5.700 -13.831 15.582 1.00 69.06 100 ARG A N 1
ATOM 780 C CA . ARG A 1 100 ? 4.340 -13.639 16.078 1.00 69.06 100 ARG A CA 1
ATOM 781 C C . ARG A 1 100 ? 4.377 -13.449 17.588 1.00 69.06 100 ARG A C 1
ATOM 783 O O . ARG A 1 100 ? 4.720 -14.383 18.313 1.00 69.06 100 ARG A O 1
ATOM 790 N N . SER A 1 101 ? 3.982 -12.271 18.057 1.00 79.44 101 SER A N 1
ATOM 791 C CA . SER A 1 101 ? 3.890 -11.968 19.486 1.00 79.44 101 SER A CA 1
ATOM 792 C C . SER A 1 101 ? 2.940 -12.941 20.193 1.00 79.44 101 SER A C 1
ATOM 794 O O . SER A 1 101 ? 1.772 -13.079 19.823 1.00 79.44 101 SER A O 1
ATOM 796 N N . ARG A 1 102 ? 3.444 -13.641 21.214 1.00 80.31 102 ARG A N 1
ATOM 797 C CA . ARG A 1 102 ? 2.657 -14.525 22.082 1.00 80.31 102 ARG A CA 1
ATOM 798 C C . ARG A 1 102 ? 3.064 -14.299 23.532 1.00 80.31 102 ARG A C 1
ATOM 800 O O . ARG A 1 102 ? 4.197 -14.584 23.904 1.00 80.31 102 ARG A O 1
ATOM 807 N N . ALA A 1 103 ? 2.115 -13.863 24.354 1.00 82.69 103 ALA A N 1
ATOM 808 C CA . ALA A 1 103 ? 2.235 -13.994 25.799 1.00 82.69 103 ALA A CA 1
ATOM 809 C C . ALA A 1 103 ? 2.034 -15.473 26.166 1.00 82.69 103 ALA A C 1
ATOM 811 O O . ALA A 1 103 ? 1.051 -16.091 25.752 1.00 82.69 103 ALA A O 1
ATOM 812 N N . TYR A 1 104 ? 2.988 -16.058 26.885 1.00 82.62 104 TYR A N 1
ATOM 813 C CA . TYR A 1 104 ? 2.953 -17.457 27.300 1.00 82.62 104 TYR A CA 1
ATOM 814 C C . TYR A 1 104 ? 3.201 -17.526 28.800 1.00 82.62 104 TYR A C 1
ATOM 816 O O . TYR A 1 104 ? 4.210 -17.023 29.287 1.00 82.62 104 TYR A O 1
ATOM 824 N N . GLN A 1 105 ? 2.269 -18.136 29.523 1.00 80.56 105 GLN A N 1
ATOM 825 C CA . GLN A 1 105 ? 2.356 -18.326 30.961 1.00 80.56 105 GLN A CA 1
ATOM 826 C C . GLN A 1 105 ? 1.993 -19.773 31.271 1.00 80.56 105 GLN A C 1
ATOM 828 O O . GLN A 1 105 ? 1.015 -20.301 30.742 1.00 80.56 105 GLN A O 1
ATOM 833 N N . VAL A 1 106 ? 2.792 -20.409 32.120 1.00 82.19 106 VAL A N 1
ATOM 834 C CA . VAL A 1 106 ? 2.512 -21.734 32.674 1.00 82.19 106 VAL A CA 1
ATOM 835 C C . VAL A 1 106 ? 2.363 -21.540 34.175 1.00 82.19 106 VAL A C 1
ATOM 837 O O . VAL A 1 106 ? 3.189 -20.864 34.783 1.00 82.19 106 VAL A O 1
ATOM 840 N N . ALA A 1 107 ? 1.281 -22.060 34.751 1.00 84.88 107 ALA A N 1
ATOM 841 C CA . ALA A 1 107 ? 1.103 -22.072 36.197 1.00 84.88 107 ALA A CA 1
ATOM 842 C C . ALA A 1 107 ? 2.060 -23.099 36.819 1.00 84.88 107 ALA A C 1
ATOM 844 O O . ALA A 1 107 ? 2.250 -24.170 36.237 1.00 84.88 107 ALA A O 1
ATOM 845 N N . ASP A 1 108 ? 2.632 -22.791 37.985 1.00 76.38 108 ASP A N 1
ATOM 846 C CA . ASP A 1 108 ? 3.388 -23.782 38.752 1.00 76.38 108 ASP A CA 1
ATOM 847 C C . ASP A 1 108 ? 2.493 -25.000 39.010 1.00 76.38 108 ASP A C 1
ATOM 849 O O . ASP A 1 108 ? 1.370 -24.874 39.510 1.00 76.38 108 ASP A O 1
ATOM 853 N N . GLN A 1 109 ? 2.974 -26.182 38.621 1.00 59.66 109 GLN A N 1
ATOM 854 C CA . GLN A 1 109 ? 2.355 -27.433 39.040 1.00 59.66 109 GLN A CA 1
ATOM 855 C C . GLN A 1 109 ? 2.632 -27.588 40.536 1.00 59.66 109 GLN A C 1
ATOM 857 O O . GLN A 1 109 ? 3.776 -27.821 40.924 1.00 59.66 109 GLN A O 1
ATOM 862 N N . ALA A 1 110 ? 1.595 -27.374 41.348 1.00 52.06 110 ALA A N 1
ATOM 863 C CA . ALA A 1 110 ? 1.604 -27.674 42.777 1.00 52.06 110 ALA A CA 1
ATOM 864 C C . ALA A 1 110 ? 1.822 -29.171 43.036 1.00 52.06 110 ALA A C 1
ATOM 866 O O . ALA A 1 110 ? 1.278 -29.987 42.253 1.00 52.06 110 ALA A O 1
#